Protein AF-A0A2S0N5P0-F1 (afdb_monomer)

Solvent-accessible surface area (backbone atoms only — not comparable to full-atom values): 9282 Å² total; per-residue (Å²): 130,69,51,78,48,76,34,77,43,66,70,64,45,50,53,55,43,71,72,37,87,78,32,38,62,44,82,44,91,42,100,46,93,70,38,41,26,35,40,37,31,73,47,80,75,58,71,88,83,44,53,71,66,66,72,40,43,68,58,53,49,53,51,50,56,50,49,53,51,52,50,53,50,49,54,50,51,40,45,54,52,13,38,48,54,47,28,46,52,53,25,49,77,71,68,41,54,76,69,53,22,49,37,18,23,38,21,34,65,62,53,54,62,88,78,70,41,33,68,88,72,72,36,48,68,45,20,52,47,17,44,53,53,52,71,40,90,64,41,65,54,54,25,52,52,39,23,59,53,42,56,80,76,56,44,72,69,60,54,49,49,76,74,69,60,82,130

Secondary structure (DSSP, 8-state):
--EEEEESSHHHHHHHHHT-TTEEEEEEE-SSTT-EEEEEEEPPPPGGGS-HHHHHHHHHHHHHHHHHHHHHHHHHHHHHHHHHHHHHHHHHHTT--HHHHHHHHHHHTT--HHHH-TTTTT-HHHHHHHHHHTTSTTHHHHHHHHHHHHHHHS-HHHHHHHHHS--

Organism: NCBI:txid2109915

Structure (mmCIF, N/CA/C/O backbone):
data_AF-A0A2S0N5P0-F1
#
_entry.id   AF-A0A2S0N5P0-F1
#
loop_
_atom_site.group_PDB
_atom_site.id
_atom_site.type_symbol
_atom_site.label_atom_id
_atom_site.label_alt_id
_atom_site.label_comp_id
_atom_site.label_asym_id
_atom_site.label_entity_id
_atom_site.label_seq_id
_atom_site.pdbx_PDB_ins_code
_atom_site.Cartn_x
_atom_site.Cartn_y
_atom_site.Cartn_z
_atom_site.occupancy
_atom_site.B_iso_or_equiv
_atom_site.auth_seq_id
_atom_site.auth_comp_id
_atom_site.auth_asym_id
_atom_site.auth_atom_id
_atom_site.pdbx_PDB_model_num
ATOM 1 N N . MET A 1 1 ? 19.981 11.984 -29.584 1.00 53.16 1 MET A N 1
ATOM 2 C CA . MET A 1 1 ? 18.700 12.726 -29.580 1.00 53.16 1 MET A CA 1
ATOM 3 C C . MET A 1 1 ? 17.932 12.254 -30.808 1.00 53.16 1 MET A C 1
ATOM 5 O O . MET A 1 1 ? 18.597 12.016 -31.805 1.00 53.16 1 MET A O 1
ATOM 9 N N . ARG A 1 2 ? 16.622 11.984 -30.724 1.00 70.38 2 ARG A N 1
ATOM 10 C CA . ARG A 1 2 ? 15.826 11.602 -31.906 1.00 70.38 2 ARG A CA 1
ATOM 11 C C . ARG A 1 2 ? 15.160 12.852 -32.468 1.00 70.38 2 ARG A C 1
ATOM 13 O O . ARG A 1 2 ? 14.598 13.616 -31.686 1.00 70.38 2 ARG A O 1
ATOM 20 N N . GLU A 1 3 ? 15.254 13.053 -33.772 1.00 82.00 3 GLU A N 1
ATOM 21 C CA . GLU A 1 3 ? 14.560 14.130 -34.479 1.00 82.00 3 GLU A CA 1
ATOM 22 C C . GLU A 1 3 ? 13.136 13.671 -34.794 1.00 82.00 3 GLU A C 1
ATOM 24 O O . GLU A 1 3 ? 12.913 12.497 -35.091 1.00 82.00 3 GLU A O 1
ATOM 29 N N . ILE A 1 4 ? 12.156 14.566 -34.663 1.00 85.25 4 ILE A N 1
ATOM 30 C CA . ILE A 1 4 ? 10.749 14.252 -34.929 1.00 85.25 4 ILE A CA 1
ATOM 31 C C . ILE A 1 4 ? 10.301 15.073 -36.131 1.00 85.25 4 ILE A C 1
ATOM 33 O O . ILE A 1 4 ? 10.367 16.301 -36.101 1.00 85.25 4 ILE A O 1
ATOM 37 N N . HIS A 1 5 ? 9.817 14.381 -37.157 1.00 85.88 5 HIS A N 1
ATOM 38 C CA . HIS A 1 5 ? 9.241 14.962 -38.364 1.00 85.88 5 HIS A CA 1
ATOM 39 C C . HIS A 1 5 ? 7.759 14.610 -38.442 1.00 85.88 5 HIS A C 1
ATOM 41 O O . HIS A 1 5 ? 7.356 13.524 -38.027 1.00 85.88 5 HIS A O 1
ATOM 47 N N . THR A 1 6 ? 6.946 15.522 -38.964 1.00 88.06 6 THR A N 1
ATOM 48 C CA . THR A 1 6 ? 5.502 15.320 -39.127 1.00 88.06 6 THR A CA 1
ATOM 49 C C . THR A 1 6 ? 5.109 15.463 -40.585 1.00 88.06 6 THR A C 1
ATOM 51 O O . THR A 1 6 ? 5.572 16.394 -41.240 1.00 88.06 6 THR A O 1
ATOM 54 N N . PHE A 1 7 ? 4.225 14.586 -41.050 1.00 87.75 7 PHE A N 1
ATOM 55 C CA . PHE A 1 7 ? 3.755 14.519 -42.432 1.00 87.75 7 PHE A CA 1
ATOM 56 C C . PHE A 1 7 ? 2.234 14.414 -42.459 1.00 87.75 7 PHE A C 1
ATOM 58 O O . PHE A 1 7 ? 1.638 13.791 -41.579 1.00 87.75 7 PHE A O 1
ATOM 65 N N . ASP A 1 8 ? 1.605 15.003 -43.469 1.00 86.56 8 ASP A N 1
ATOM 66 C CA . ASP A 1 8 ? 0.142 15.083 -43.558 1.00 86.56 8 ASP A CA 1
ATOM 67 C C . ASP A 1 8 ? -0.472 13.958 -44.415 1.00 86.56 8 ASP A C 1
ATOM 69 O O . ASP A 1 8 ? -1.686 13.922 -44.617 1.00 86.56 8 ASP A O 1
ATOM 73 N N . ASN A 1 9 ? 0.348 13.027 -44.916 1.00 83.94 9 ASN A N 1
ATOM 74 C CA . ASN A 1 9 ? -0.104 11.829 -45.620 1.00 83.94 9 ASN A CA 1
ATOM 75 C C . ASN A 1 9 ? 0.882 10.651 -45.469 1.00 83.94 9 ASN A C 1
ATOM 77 O O . ASN A 1 9 ? 2.041 10.828 -45.085 1.00 83.94 9 ASN A O 1
ATOM 81 N N . ALA A 1 10 ? 0.388 9.437 -45.737 1.00 82.62 10 ALA A N 1
ATOM 82 C CA . ALA A 1 10 ? 1.151 8.198 -45.590 1.00 82.62 10 ALA A CA 1
ATOM 83 C C . ALA A 1 10 ? 2.274 8.075 -46.631 1.00 82.62 10 ALA A C 1
ATOM 85 O O . ALA A 1 10 ? 3.384 7.711 -46.268 1.00 82.62 10 ALA A O 1
ATOM 86 N N . ASP A 1 11 ? 2.023 8.461 -47.884 1.00 85.75 11 ASP A N 1
ATOM 87 C CA . ASP A 1 11 ? 2.988 8.299 -48.980 1.00 85.75 11 ASP A CA 1
ATOM 88 C C . ASP A 1 11 ? 4.270 9.123 -48.750 1.00 85.75 11 ASP A C 1
ATOM 90 O O . ASP A 1 11 ? 5.379 8.626 -48.940 1.00 85.75 11 ASP A O 1
ATOM 94 N N . GLU A 1 12 ? 4.145 10.368 -48.276 1.00 86.25 12 GLU A N 1
ATOM 95 C CA . GLU A 1 12 ? 5.287 11.207 -47.883 1.00 86.25 12 GLU A CA 1
ATOM 96 C C . GLU A 1 12 ? 6.014 10.652 -46.657 1.00 86.25 12 GLU A C 1
ATOM 98 O O . GLU A 1 12 ? 7.238 10.751 -46.563 1.00 86.25 12 GLU A O 1
ATOM 103 N N . THR A 1 13 ? 5.268 10.059 -45.723 1.00 85.62 13 THR A N 1
ATOM 104 C CA . THR A 1 13 ? 5.828 9.426 -44.524 1.00 85.62 13 THR A CA 1
ATOM 105 C C . THR A 1 13 ? 6.678 8.218 -44.900 1.00 85.62 13 THR A C 1
ATOM 107 O O . THR A 1 13 ? 7.804 8.088 -44.415 1.00 85.62 13 THR A O 1
ATOM 110 N N . ASP A 1 14 ? 6.156 7.359 -45.772 1.00 85.38 14 ASP A N 1
ATOM 111 C CA . ASP A 1 14 ? 6.813 6.135 -46.219 1.00 85.38 14 ASP A CA 1
ATOM 112 C C . ASP A 1 14 ? 8.041 6.471 -47.070 1.00 85.38 14 ASP A C 1
ATOM 114 O O . ASP A 1 14 ? 9.137 6.011 -46.753 1.00 85.38 14 ASP A O 1
ATOM 118 N N . ALA A 1 15 ? 7.917 7.387 -48.038 1.00 87.06 15 ALA A N 1
ATOM 119 C CA . ALA A 1 15 ? 9.049 7.856 -48.840 1.00 87.06 15 ALA A CA 1
ATOM 120 C C . ALA A 1 15 ? 10.152 8.496 -47.978 1.00 87.06 15 ALA A C 1
ATOM 122 O O . ALA A 1 15 ? 11.345 8.288 -48.215 1.00 87.06 15 ALA A O 1
ATOM 123 N N . PHE A 1 16 ? 9.776 9.255 -46.943 1.00 86.62 16 PHE A N 1
ATOM 124 C CA . PHE A 1 16 ? 10.740 9.812 -45.999 1.00 86.62 16 PHE A CA 1
ATOM 125 C C . PHE A 1 16 ? 11.448 8.718 -45.194 1.00 86.62 16 PHE A C 1
ATOM 127 O O . PHE A 1 16 ? 12.663 8.801 -45.017 1.00 86.62 16 PHE A O 1
ATOM 134 N N . CYS A 1 17 ? 10.732 7.690 -44.732 1.00 83.50 17 CYS A N 1
ATOM 135 C CA . CYS A 1 17 ? 11.335 6.567 -44.014 1.00 83.50 17 CYS A CA 1
ATOM 136 C C . CYS A 1 17 ? 12.266 5.740 -44.914 1.00 83.50 17 CYS A C 1
ATOM 138 O O . CYS A 1 17 ? 13.370 5.408 -44.490 1.00 83.50 17 CYS A O 1
ATOM 140 N N . GLU A 1 18 ? 11.856 5.457 -46.151 1.00 84.19 18 GLU A N 1
ATOM 141 C CA . GLU A 1 18 ? 12.646 4.718 -47.145 1.00 84.19 18 GLU A CA 1
ATOM 142 C C . GLU A 1 18 ? 13.912 5.475 -47.569 1.00 84.19 18 GLU A C 1
ATOM 144 O O . GLU A 1 18 ? 14.924 4.860 -47.878 1.00 84.19 18 GLU A O 1
ATOM 149 N N . SER A 1 19 ? 13.896 6.813 -47.536 1.00 82.88 19 SER A N 1
ATOM 150 C CA . SER A 1 19 ? 15.068 7.640 -47.864 1.00 82.88 19 SER A CA 1
ATOM 151 C C . SER A 1 19 ? 16.176 7.642 -46.796 1.00 82.88 19 SER A C 1
ATOM 153 O O . SER A 1 19 ? 17.223 8.260 -46.997 1.00 82.88 19 SER A O 1
ATOM 155 N N . ARG A 1 20 ? 15.950 7.001 -45.641 1.00 76.62 20 ARG A N 1
ATOM 156 C CA . ARG A 1 20 ? 16.811 7.074 -44.450 1.00 76.62 20 ARG A CA 1
ATOM 157 C C . ARG A 1 20 ? 17.538 5.759 -44.185 1.00 76.62 20 ARG A C 1
ATOM 159 O O . ARG A 1 20 ? 17.348 5.132 -43.148 1.00 76.62 20 ARG A O 1
ATOM 166 N N . ASP A 1 21 ? 18.436 5.391 -45.093 1.00 68.44 21 ASP A N 1
ATOM 167 C CA . ASP A 1 21 ? 19.324 4.226 -44.936 1.00 68.44 21 ASP A CA 1
ATOM 168 C C . ASP A 1 21 ? 20.367 4.400 -43.811 1.00 68.44 21 ASP A 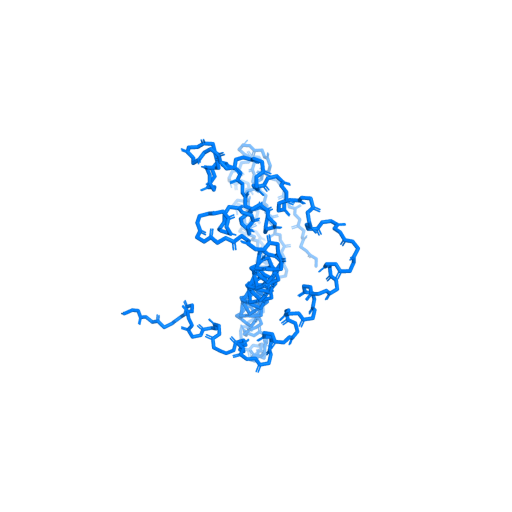C 1
ATOM 170 O O . ASP A 1 21 ? 20.958 3.434 -43.325 1.00 68.44 21 ASP A O 1
ATOM 174 N N . ASP A 1 22 ? 20.613 5.640 -43.385 1.00 70.88 22 ASP A N 1
ATOM 175 C CA . ASP A 1 22 ? 21.606 6.026 -42.379 1.00 70.88 22 ASP A CA 1
ATOM 176 C C . ASP A 1 22 ? 21.052 6.060 -40.942 1.00 70.88 22 ASP A C 1
ATOM 178 O O . ASP A 1 22 ? 21.789 6.316 -39.980 1.00 70.88 22 ASP A O 1
ATOM 182 N N . ALA A 1 23 ? 19.753 5.811 -40.773 1.00 75.12 23 ALA A N 1
ATOM 183 C CA . ALA A 1 23 ? 19.036 6.075 -39.537 1.00 75.12 23 ALA A CA 1
ATOM 184 C C . ALA A 1 23 ? 17.881 5.091 -39.304 1.00 75.12 23 ALA A C 1
ATOM 186 O O . ALA A 1 23 ? 17.339 4.482 -40.215 1.00 75.12 23 ALA A O 1
ATOM 187 N N . THR A 1 24 ? 17.453 4.952 -38.048 1.00 78.94 24 THR A N 1
ATOM 188 C CA . THR A 1 24 ? 16.192 4.262 -37.750 1.00 78.94 24 THR A CA 1
ATOM 189 C C . THR A 1 24 ? 15.054 5.272 -37.817 1.00 78.94 24 THR A C 1
ATOM 191 O O . THR A 1 24 ? 14.983 6.154 -36.956 1.00 78.94 24 THR A O 1
ATOM 194 N N . ALA A 1 25 ? 14.141 5.120 -38.773 1.00 80.19 25 ALA A N 1
ATOM 195 C CA . ALA A 1 25 ? 12.885 5.861 -38.825 1.00 80.19 25 ALA A CA 1
ATOM 196 C C . ALA A 1 25 ? 11.747 5.013 -38.230 1.00 80.19 25 ALA A C 1
ATOM 198 O O . ALA A 1 25 ? 11.523 3.878 -38.640 1.00 80.19 25 ALA A O 1
ATOM 199 N N . VAL A 1 26 ? 11.039 5.540 -37.226 1.00 80.31 26 VAL A N 1
ATOM 200 C CA . VAL A 1 26 ? 9.885 4.864 -36.608 1.00 80.31 26 VAL A CA 1
ATOM 201 C C . VAL A 1 26 ? 8.655 5.752 -36.722 1.00 80.31 26 VAL A C 1
ATOM 203 O O . VAL A 1 26 ? 8.635 6.851 -36.163 1.00 80.31 26 VAL A O 1
ATOM 206 N N . ILE A 1 27 ? 7.623 5.253 -37.402 1.00 81.31 27 ILE A N 1
ATOM 207 C CA . ILE A 1 27 ? 6.314 5.904 -37.497 1.00 81.31 27 ILE A CA 1
ATOM 208 C C . ILE A 1 27 ? 5.576 5.730 -36.165 1.00 81.31 27 ILE A C 1
ATOM 210 O O . ILE A 1 27 ? 5.532 4.647 -35.580 1.00 81.31 27 ILE A O 1
ATOM 214 N N . SER A 1 28 ? 5.002 6.815 -35.665 1.00 77.06 28 SER A N 1
ATOM 215 C CA . SER A 1 28 ? 4.275 6.881 -34.403 1.00 77.06 28 SER A CA 1
ATOM 216 C C . SER A 1 28 ? 2.988 7.684 -34.564 1.00 77.06 28 SER A C 1
ATOM 218 O O . SER A 1 28 ? 2.855 8.499 -35.481 1.00 77.06 28 SER A O 1
ATOM 220 N N . ASN A 1 29 ? 2.035 7.455 -33.658 1.00 69.62 29 ASN A N 1
ATOM 221 C CA . ASN A 1 29 ? 0.776 8.191 -33.652 1.00 69.62 29 ASN A CA 1
ATOM 222 C C . ASN A 1 29 ? 1.035 9.686 -33.443 1.00 69.62 29 ASN A C 1
ATOM 224 O O . ASN A 1 29 ? 1.725 10.084 -32.501 1.00 69.62 29 ASN A O 1
ATOM 228 N N . SER A 1 30 ? 0.448 10.504 -34.308 1.00 70.38 30 SER A N 1
ATOM 229 C CA . SER A 1 30 ? 0.505 11.956 -34.202 1.00 70.38 30 SER A CA 1
ATOM 230 C C . SER A 1 30 ? -0.672 12.492 -33.361 1.00 70.38 30 SER A C 1
ATOM 232 O O . SER A 1 30 ? -1.671 11.795 -33.155 1.00 70.38 30 SER A O 1
ATOM 234 N N . PRO A 1 31 ? -0.590 13.738 -32.858 1.00 67.62 31 PRO A N 1
ATOM 235 C CA . PRO A 1 31 ? -1.666 14.349 -32.078 1.00 67.62 31 PRO A CA 1
ATOM 236 C C . PRO A 1 31 ? -2.909 14.732 -32.904 1.00 67.62 31 PRO A C 1
ATOM 238 O O . PRO A 1 31 ? -3.888 15.195 -32.316 1.00 67.62 31 PRO A O 1
ATOM 241 N N . ARG A 1 32 ? -2.903 14.577 -34.238 1.00 76.62 32 ARG A N 1
ATOM 242 C CA . ARG A 1 32 ? -4.024 14.953 -35.117 1.00 76.62 32 ARG A CA 1
ATOM 243 C C . ARG A 1 32 ? -4.415 13.805 -36.059 1.00 76.62 32 ARG A C 1
ATOM 245 O O . ARG A 1 32 ? -3.538 13.204 -36.671 1.00 76.62 32 ARG A O 1
ATOM 252 N N . PRO A 1 33 ? -5.718 13.512 -36.236 1.00 75.12 33 PRO A N 1
ATOM 253 C CA . PRO A 1 33 ? -6.161 12.522 -37.217 1.00 75.12 33 PRO A CA 1
ATOM 254 C C . PRO A 1 33 ? -5.656 12.854 -38.629 1.00 75.12 33 PRO A C 1
ATOM 256 O O . PRO A 1 33 ? -5.795 13.992 -39.071 1.00 75.12 33 PRO A O 1
ATOM 259 N N . GLY A 1 34 ? -5.087 11.865 -39.324 1.00 73.81 34 GLY A N 1
ATOM 260 C CA . GLY A 1 34 ? -4.553 12.010 -40.687 1.00 73.81 34 GLY A CA 1
ATOM 261 C C . GLY A 1 34 ? -3.097 12.479 -40.776 1.00 73.81 34 GLY A C 1
ATOM 262 O O . GLY A 1 34 ? -2.527 12.436 -41.857 1.00 73.81 34 GLY A O 1
ATOM 263 N N . GLN A 1 35 ? -2.481 12.872 -39.659 1.00 84.00 35 GLN A N 1
ATOM 264 C CA . GLN A 1 35 ? -1.068 13.240 -39.604 1.00 84.00 35 GLN A CA 1
ATOM 265 C C . GLN A 1 35 ? -0.228 12.065 -39.083 1.00 84.00 35 GLN A C 1
ATOM 267 O O . GLN A 1 35 ? -0.682 11.278 -38.244 1.00 84.00 35 GLN A O 1
ATOM 272 N N . TYR A 1 36 ? 1.016 11.971 -39.530 1.00 83.06 36 TYR A N 1
ATOM 273 C CA . TYR A 1 36 ? 1.977 10.939 -39.157 1.00 83.06 36 TYR A CA 1
ATOM 274 C C . TYR A 1 36 ? 3.204 11.591 -38.527 1.00 83.06 36 TYR A C 1
ATOM 276 O O . TYR A 1 36 ? 3.685 12.610 -39.017 1.00 83.06 36 TYR A O 1
ATOM 284 N N . SER A 1 37 ? 3.715 11.014 -37.437 1.00 86.25 37 SER A N 1
ATOM 285 C CA . SER A 1 37 ? 4.946 11.478 -36.787 1.00 86.25 37 SER A CA 1
ATOM 286 C C . SER A 1 37 ? 6.041 10.432 -36.947 1.00 86.25 37 SER A C 1
ATOM 288 O O . SER A 1 37 ? 5.909 9.321 -36.434 1.00 86.25 37 SER A O 1
ATOM 290 N N . VAL A 1 38 ? 7.148 10.787 -37.590 1.00 84.94 38 VAL A N 1
ATOM 291 C CA . VAL A 1 38 ? 8.326 9.927 -37.744 1.00 84.94 38 VAL A CA 1
ATOM 292 C C . VAL A 1 38 ? 9.405 10.371 -36.771 1.00 84.94 38 VAL A C 1
ATOM 294 O O . VAL A 1 38 ? 9.860 11.512 -36.805 1.00 84.94 38 VAL A O 1
ATOM 297 N N . SER A 1 39 ? 9.831 9.460 -35.900 1.00 83.19 39 SER A N 1
ATOM 298 C CA . SER A 1 39 ? 11.008 9.654 -35.053 1.00 83.19 39 SER A CA 1
ATOM 299 C C . SER A 1 39 ? 12.235 9.062 -35.736 1.00 83.19 39 SER A C 1
ATOM 301 O O . SER A 1 39 ? 12.309 7.844 -35.894 1.00 83.19 39 SER A O 1
ATOM 303 N N . VAL A 1 40 ? 13.204 9.905 -36.085 1.00 84.12 40 VAL A N 1
ATOM 304 C CA . VAL A 1 40 ? 14.480 9.507 -36.688 1.00 84.12 40 VAL A CA 1
ATOM 305 C C . VAL A 1 40 ? 15.550 9.453 -35.604 1.00 84.12 40 VAL A C 1
ATOM 307 O O . VAL A 1 40 ? 15.770 10.408 -34.857 1.00 84.12 40 VAL A O 1
ATOM 310 N N . GLY A 1 41 ? 16.197 8.304 -35.465 1.00 80.31 41 GLY A N 1
ATOM 311 C CA . GLY A 1 41 ? 17.310 8.090 -34.547 1.00 80.31 41 GLY A CA 1
ATOM 312 C C . GLY A 1 41 ? 18.508 7.464 -35.249 1.00 80.31 41 GLY A C 1
ATOM 313 O O . GLY A 1 41 ? 18.394 7.082 -36.408 1.00 80.31 41 GLY A O 1
ATOM 314 N N . PRO A 1 42 ? 19.646 7.308 -34.554 1.00 74.50 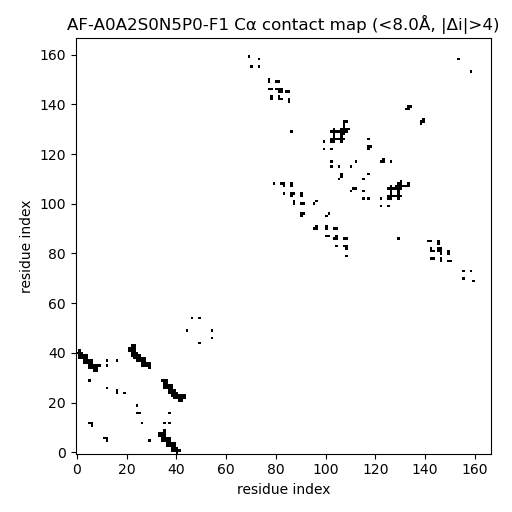42 PRO A N 1
ATOM 315 C CA . PRO A 1 42 ? 20.796 6.607 -35.120 1.00 74.50 42 PRO A CA 1
ATOM 316 C C . PRO A 1 42 ? 20.393 5.214 -35.620 1.00 74.50 42 PRO A C 1
ATOM 318 O O . PRO A 1 42 ? 19.470 4.598 -35.068 1.00 74.50 42 PRO A O 1
ATOM 321 N N . ALA A 1 43 ? 21.076 4.729 -36.658 1.00 68.31 43 ALA A N 1
ATOM 322 C CA . ALA A 1 43 ? 20.915 3.361 -37.132 1.00 68.31 43 ALA A CA 1
ATOM 323 C C . ALA A 1 43 ? 21.062 2.367 -35.960 1.00 68.31 43 ALA A C 1
ATOM 325 O O . ALA A 1 43 ? 21.839 2.626 -35.025 1.00 68.31 43 ALA A O 1
ATOM 326 N N . PRO A 1 44 ? 20.318 1.245 -35.957 1.00 66.00 44 PRO A N 1
ATOM 327 C CA . PRO A 1 44 ? 20.511 0.220 -34.946 1.00 66.00 44 PRO A CA 1
ATOM 328 C C . PRO A 1 44 ? 21.956 -0.273 -35.060 1.00 66.00 44 PRO A C 1
ATOM 330 O O . PRO A 1 44 ? 22.403 -0.618 -36.152 1.00 66.00 44 PRO A O 1
ATOM 333 N N . ARG A 1 45 ? 22.706 -0.285 -33.952 1.00 69.69 45 ARG A N 1
ATOM 334 C CA . ARG A 1 45 ? 24.033 -0.918 -33.949 1.00 69.69 45 ARG A CA 1
ATOM 335 C C . ARG A 1 45 ? 23.861 -2.398 -34.283 1.00 69.69 45 ARG A C 1
ATOM 337 O O . ARG A 1 45 ? 22.908 -3.014 -33.803 1.00 69.69 45 ARG A O 1
ATOM 344 N N . ASP A 1 46 ? 24.774 -2.952 -35.081 1.00 77.50 46 ASP A N 1
ATOM 345 C CA . ASP A 1 46 ? 24.798 -4.392 -35.333 1.00 77.50 46 ASP A CA 1
ATOM 346 C C . ASP A 1 46 ? 24.893 -5.109 -33.972 1.00 77.50 46 ASP A C 1
ATOM 348 O O . ASP A 1 46 ? 25.801 -4.807 -33.190 1.00 77.50 46 ASP A O 1
ATOM 352 N N . PRO A 1 47 ? 23.974 -6.039 -33.651 1.00 76.31 47 PRO A N 1
ATOM 353 C CA . PRO A 1 47 ? 24.035 -6.826 -32.424 1.00 76.31 47 PRO A CA 1
ATOM 354 C C . PRO A 1 47 ? 25.385 -7.520 -32.188 1.00 76.31 47 PRO A C 1
ATOM 356 O O . PRO A 1 47 ? 25.732 -7.792 -31.041 1.00 76.31 47 PRO A O 1
ATOM 359 N N . ARG A 1 48 ? 26.151 -7.803 -33.250 1.00 81.31 48 ARG A N 1
ATOM 360 C CA . ARG A 1 48 ? 27.503 -8.387 -33.184 1.00 81.31 48 ARG A CA 1
ATOM 361 C C . ARG A 1 48 ? 28.546 -7.427 -32.610 1.00 81.31 48 ARG A C 1
ATOM 363 O O . ARG A 1 48 ? 29.519 -7.887 -32.020 1.00 81.31 48 ARG A O 1
ATOM 370 N N . ASP A 1 49 ? 28.310 -6.124 -32.736 1.00 85.62 49 ASP A N 1
ATOM 371 C CA . ASP A 1 49 ? 29.168 -5.050 -32.224 1.00 85.62 49 ASP A CA 1
ATOM 372 C C . ASP A 1 49 ? 28.704 -4.541 -30.848 1.00 85.62 49 ASP A C 1
ATOM 374 O O . ASP A 1 49 ? 29.206 -3.530 -30.340 1.00 85.62 49 ASP A O 1
ATOM 378 N N . MET A 1 50 ? 27.708 -5.202 -30.253 1.00 83.44 50 MET A N 1
ATOM 379 C CA . MET A 1 50 ? 27.155 -4.884 -28.942 1.00 83.44 50 MET A CA 1
ATOM 380 C C . MET A 1 50 ? 27.648 -5.881 -27.895 1.00 83.44 50 MET A C 1
ATOM 382 O O . MET A 1 50 ? 27.755 -7.085 -28.118 1.00 83.44 50 MET A O 1
ATOM 386 N N . THR A 1 51 ? 27.905 -5.378 -26.697 1.00 86.62 51 THR A N 1
ATOM 387 C CA . THR A 1 51 ? 28.145 -6.217 -25.525 1.00 86.62 51 THR A CA 1
ATOM 388 C C . THR A 1 51 ? 26.858 -6.931 -25.103 1.00 86.62 51 THR A C 1
ATOM 390 O O . THR A 1 51 ? 25.748 -6.445 -25.329 1.00 86.62 51 THR A O 1
ATOM 393 N N . LEU A 1 52 ? 26.989 -8.061 -24.398 1.00 84.69 52 LEU A N 1
ATOM 394 C CA . LEU A 1 52 ? 25.836 -8.748 -23.797 1.00 84.69 52 LEU A CA 1
ATOM 395 C C . LEU A 1 52 ? 25.000 -7.799 -22.920 1.00 84.69 52 LEU A C 1
ATOM 397 O O . LEU A 1 52 ? 23.775 -7.849 -22.955 1.00 84.69 52 LEU A O 1
ATOM 401 N N . ALA A 1 53 ? 25.641 -6.894 -22.175 1.00 82.69 53 ALA A N 1
ATOM 402 C CA . ALA A 1 53 ? 24.940 -5.908 -21.357 1.00 82.69 53 ALA A CA 1
ATOM 403 C C . ALA A 1 53 ? 24.048 -4.977 -22.200 1.00 82.69 53 ALA A C 1
ATOM 405 O O . ALA A 1 53 ? 22.896 -4.755 -21.839 1.00 82.69 53 ALA A O 1
ATOM 406 N N . GLU A 1 54 ? 24.545 -4.484 -23.338 1.00 80.94 54 GLU A N 1
ATOM 407 C CA . GLU A 1 54 ? 23.783 -3.617 -24.246 1.00 80.94 54 GLU A CA 1
ATOM 408 C C . GLU A 1 54 ? 22.614 -4.360 -24.910 1.00 80.94 54 GLU A C 1
ATOM 410 O O . GLU A 1 54 ? 21.524 -3.799 -25.029 1.00 80.94 54 GLU A O 1
ATOM 415 N N . LEU A 1 55 ? 22.806 -5.629 -25.289 1.00 83.06 55 LEU A N 1
ATOM 416 C CA . LEU A 1 55 ? 21.746 -6.464 -25.869 1.00 83.06 55 LEU A CA 1
ATOM 417 C C . LEU A 1 55 ? 20.610 -6.727 -24.872 1.00 83.06 55 LEU A C 1
ATOM 419 O O . LEU A 1 55 ? 19.433 -6.689 -25.234 1.00 83.06 55 LEU A O 1
ATOM 423 N N . PHE A 1 56 ? 20.952 -6.964 -23.603 1.00 84.81 56 PHE A N 1
ATOM 424 C CA . PHE A 1 56 ? 19.978 -7.261 -22.553 1.00 84.81 56 PHE A CA 1
ATOM 425 C C . PHE A 1 56 ? 19.474 -6.025 -21.798 1.00 84.81 56 PHE A C 1
ATOM 427 O O . PHE A 1 56 ? 18.588 -6.165 -20.958 1.00 84.81 56 PHE A O 1
ATOM 434 N N . GLU A 1 57 ? 19.954 -4.813 -22.089 1.00 83.62 57 GLU A N 1
ATOM 435 C CA . GLU A 1 57 ? 19.575 -3.593 -21.355 1.00 83.62 57 GLU A CA 1
ATOM 436 C C . GLU A 1 57 ? 18.055 -3.364 -21.349 1.00 83.62 57 GLU A C 1
ATOM 438 O O . GLU A 1 57 ? 17.477 -3.032 -20.311 1.00 83.62 57 GLU A O 1
ATOM 443 N N . GLY A 1 58 ? 17.383 -3.592 -22.484 1.00 77.75 58 GLY A N 1
ATOM 444 C CA . GLY A 1 58 ? 15.924 -3.479 -22.587 1.00 77.75 58 GLY A CA 1
ATOM 445 C C . GLY A 1 58 ? 15.193 -4.486 -21.695 1.00 77.75 58 GLY A C 1
ATOM 446 O O . GLY A 1 58 ? 14.281 -4.122 -20.954 1.00 77.75 58 GLY A O 1
ATOM 447 N N . VAL A 1 59 ? 15.656 -5.736 -21.698 1.00 82.75 59 VAL A N 1
ATOM 448 C CA . VAL A 1 59 ? 15.116 -6.818 -20.866 1.00 82.75 59 VAL A CA 1
ATOM 449 C C . VAL A 1 59 ? 15.355 -6.523 -19.380 1.00 82.75 59 VAL A C 1
ATOM 451 O O . VAL A 1 59 ? 14.419 -6.542 -18.581 1.00 82.75 59 VAL A O 1
ATOM 454 N N . ASN A 1 60 ? 16.580 -6.148 -19.009 1.00 83.56 60 ASN A N 1
ATOM 455 C CA . ASN A 1 60 ? 16.965 -5.781 -17.645 1.00 83.56 60 ASN A CA 1
ATOM 456 C C . ASN A 1 60 ? 16.190 -4.564 -17.130 1.00 83.56 60 ASN A C 1
ATOM 458 O O . ASN A 1 60 ? 15.858 -4.483 -15.947 1.00 83.56 60 ASN A O 1
ATOM 462 N N . ARG A 1 61 ? 15.892 -3.591 -17.997 1.00 85.62 61 ARG A N 1
ATOM 463 C CA . ARG A 1 61 ? 15.053 -2.438 -17.655 1.00 85.62 61 ARG A CA 1
ATOM 464 C C . ARG A 1 61 ? 13.628 -2.865 -17.318 1.00 85.62 61 ARG A C 1
ATOM 466 O O . ARG A 1 61 ? 13.085 -2.395 -16.322 1.00 85.62 61 ARG A O 1
ATOM 473 N N . GLU A 1 62 ? 13.028 -3.748 -18.109 1.00 85.06 62 GLU A N 1
ATOM 474 C CA . GLU A 1 62 ? 11.675 -4.237 -17.830 1.00 85.06 62 GLU A CA 1
ATOM 475 C C . GLU A 1 62 ? 11.616 -5.109 -16.569 1.00 85.06 62 GLU A C 1
ATOM 477 O O . GLU A 1 62 ? 10.682 -4.960 -15.774 1.00 85.06 62 GLU A O 1
ATOM 482 N N . TYR A 1 63 ? 12.639 -5.932 -16.310 1.00 85.88 63 TYR A N 1
ATOM 483 C CA . TYR A 1 63 ? 12.762 -6.651 -15.038 1.00 85.88 63 TYR A CA 1
ATOM 484 C C . TYR A 1 63 ? 12.849 -5.695 -13.845 1.00 85.88 63 TYR A C 1
ATOM 486 O O . TYR A 1 63 ? 12.057 -5.839 -12.915 1.00 85.88 63 TYR A O 1
ATOM 494 N N . ARG A 1 64 ? 13.713 -4.669 -13.900 1.00 89.12 64 ARG A N 1
ATOM 495 C CA . ARG A 1 64 ? 13.820 -3.640 -12.847 1.00 89.12 64 ARG A CA 1
ATOM 496 C C . ARG A 1 64 ? 12.488 -2.933 -12.596 1.00 89.12 64 ARG A C 1
ATOM 498 O O . ARG A 1 64 ? 12.020 -2.899 -11.463 1.00 89.12 64 ARG A O 1
ATOM 505 N N . LYS A 1 65 ? 11.802 -2.471 -13.649 1.00 90.25 65 LYS A N 1
ATOM 506 C CA . LYS A 1 65 ? 10.467 -1.849 -13.525 1.00 90.25 65 LYS A CA 1
ATOM 507 C C . LYS A 1 65 ? 9.432 -2.786 -12.905 1.00 90.25 65 LYS A C 1
ATOM 509 O O . LYS A 1 65 ? 8.494 -2.345 -12.238 1.00 90.25 65 LYS A O 1
ATOM 514 N N . ARG A 1 66 ? 9.498 -4.084 -13.207 1.00 88.38 66 ARG A N 1
ATOM 515 C CA . ARG A 1 66 ? 8.584 -5.072 -12.625 1.00 88.38 66 ARG A CA 1
ATOM 516 C C . ARG A 1 66 ? 8.910 -5.312 -11.155 1.00 88.38 66 ARG A C 1
ATOM 518 O O . ARG A 1 66 ? 7.985 -5.338 -10.349 1.00 88.38 66 ARG A O 1
ATOM 525 N N . GLU A 1 67 ? 10.186 -5.424 -10.809 1.00 89.31 67 GLU A N 1
ATOM 526 C CA . GLU A 1 67 ? 10.645 -5.559 -9.428 1.00 89.31 67 GLU A CA 1
ATOM 527 C C . GLU A 1 67 ? 10.256 -4.343 -8.578 1.00 89.31 67 GLU A C 1
ATOM 529 O O . GLU A 1 67 ? 9.670 -4.514 -7.512 1.00 89.31 67 GLU A O 1
ATOM 534 N N . GLU A 1 68 ? 10.475 -3.123 -9.073 1.00 91.88 68 GLU A N 1
ATOM 535 C CA . GLU A 1 68 ? 10.056 -1.880 -8.413 1.00 91.88 68 GLU A CA 1
ATOM 536 C C . GLU A 1 68 ? 8.547 -1.864 -8.140 1.00 91.88 68 GLU A C 1
ATOM 538 O O . GLU A 1 68 ? 8.113 -1.550 -7.031 1.00 91.88 68 GLU A O 1
ATOM 543 N N . ARG A 1 69 ? 7.732 -2.274 -9.122 1.00 91.50 69 ARG A N 1
ATOM 544 C CA . ARG A 1 69 ? 6.275 -2.395 -8.950 1.00 91.50 69 ARG A CA 1
ATOM 545 C C . ARG A 1 69 ? 5.900 -3.440 -7.903 1.00 91.50 69 ARG A C 1
ATOM 547 O O . ARG A 1 69 ? 5.010 -3.185 -7.094 1.00 91.50 69 ARG A O 1
ATOM 554 N N . CYS A 1 70 ? 6.544 -4.606 -7.907 1.00 91.12 70 CYS A N 1
ATOM 555 C CA . CYS A 1 70 ? 6.301 -5.642 -6.902 1.00 91.12 70 CYS A CA 1
ATOM 556 C C . CYS A 1 70 ? 6.681 -5.160 -5.501 1.00 91.12 70 CYS A C 1
ATOM 558 O O . CYS A 1 70 ? 5.914 -5.353 -4.560 1.00 91.12 70 CYS A O 1
ATOM 560 N N . ARG A 1 71 ? 7.817 -4.474 -5.368 1.00 92.31 71 ARG A N 1
ATOM 561 C CA . ARG A 1 71 ? 8.266 -3.898 -4.102 1.00 92.31 71 ARG A CA 1
ATOM 562 C C . ARG A 1 71 ? 7.308 -2.815 -3.606 1.00 92.31 71 ARG A C 1
ATOM 564 O O . ARG A 1 71 ? 6.929 -2.841 -2.444 1.00 92.31 71 ARG A O 1
ATOM 571 N N . ALA A 1 72 ? 6.823 -1.934 -4.480 1.00 92.56 72 ALA A N 1
ATOM 572 C CA . ALA A 1 72 ? 5.817 -0.934 -4.115 1.00 92.56 72 ALA A CA 1
ATOM 573 C C . ALA A 1 72 ? 4.507 -1.568 -3.604 1.00 92.56 72 ALA A C 1
ATOM 575 O O . ALA A 1 72 ? 3.933 -1.107 -2.616 1.00 92.56 72 ALA A O 1
ATOM 576 N N . ARG A 1 73 ? 4.049 -2.653 -4.246 1.00 93.31 73 ARG A N 1
ATOM 577 C CA . ARG A 1 73 ? 2.875 -3.419 -3.789 1.00 93.31 73 ARG A CA 1
ATOM 578 C C . ARG A 1 73 ? 3.106 -4.066 -2.428 1.00 93.31 73 ARG A C 1
ATOM 580 O O . ARG A 1 73 ? 2.214 -4.016 -1.592 1.00 93.31 73 ARG A O 1
ATOM 587 N N . TYR A 1 74 ? 4.287 -4.634 -2.207 1.00 93.12 74 TYR A N 1
ATOM 588 C CA . TYR A 1 74 ? 4.666 -5.206 -0.917 1.00 93.12 74 TYR A CA 1
ATOM 589 C C . TYR A 1 74 ? 4.637 -4.161 0.203 1.00 93.12 74 TYR A C 1
ATOM 591 O O . TYR A 1 74 ? 4.005 -4.391 1.229 1.00 93.12 74 TYR A O 1
ATOM 599 N N . GLU A 1 75 ? 5.242 -2.990 -0.011 1.00 92.75 75 GLU A N 1
ATOM 600 C CA . GLU A 1 75 ? 5.226 -1.907 0.982 1.00 92.75 75 GLU A CA 1
ATOM 601 C C . GLU A 1 75 ? 3.799 -1.415 1.267 1.00 92.75 75 GLU A C 1
ATOM 603 O O . GLU A 1 75 ? 3.435 -1.175 2.416 1.00 92.75 75 GLU A O 1
ATOM 608 N N . THR A 1 76 ? 2.951 -1.340 0.236 1.00 92.69 76 THR A N 1
ATOM 609 C CA . THR A 1 76 ? 1.530 -0.996 0.406 1.00 92.69 76 THR A CA 1
ATOM 610 C C . THR A 1 76 ? 0.795 -2.060 1.226 1.00 92.69 76 THR A C 1
ATOM 612 O O . THR A 1 76 ? 0.076 -1.716 2.161 1.00 92.69 76 THR A O 1
ATOM 615 N N . ALA A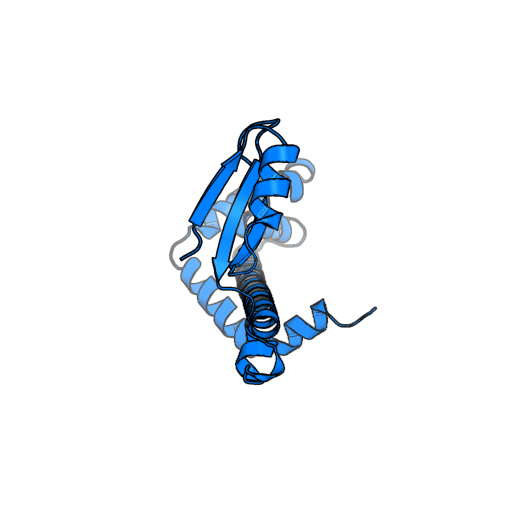 1 77 ? 1.013 -3.346 0.939 1.00 91.12 77 ALA A N 1
ATOM 616 C CA . ALA A 1 77 ? 0.394 -4.449 1.672 1.00 91.12 77 ALA A CA 1
ATOM 617 C C . ALA A 1 77 ? 0.824 -4.474 3.150 1.00 91.12 77 ALA A C 1
ATOM 619 O O . ALA A 1 77 ? -0.014 -4.660 4.033 1.00 91.12 77 ALA A O 1
ATOM 620 N N . LEU A 1 78 ? 2.111 -4.238 3.433 1.00 92.38 78 LEU A N 1
ATOM 621 C CA . LEU A 1 78 ? 2.614 -4.106 4.803 1.00 92.38 78 LEU A CA 1
ATOM 622 C C . LEU A 1 78 ? 1.962 -2.936 5.534 1.00 92.38 78 LEU A C 1
ATOM 624 O O . LEU A 1 78 ? 1.534 -3.088 6.681 1.00 92.38 78 LEU A O 1
ATOM 628 N N . HIS A 1 79 ? 1.873 -1.783 4.871 1.00 92.69 79 HIS A N 1
ATOM 629 C CA . HIS A 1 79 ? 1.241 -0.606 5.441 1.00 92.69 79 HIS A CA 1
ATOM 630 C C . HIS A 1 79 ? -0.226 -0.881 5.786 1.00 92.69 79 HIS A C 1
ATOM 632 O O . HIS A 1 79 ? -0.646 -0.667 6.923 1.00 92.69 79 HIS A O 1
ATOM 638 N N . GLU A 1 80 ? -1.000 -1.408 4.837 1.00 93.12 80 GLU A N 1
ATOM 639 C CA . GLU A 1 80 ? -2.413 -1.737 5.032 1.00 93.12 80 GLU A CA 1
ATOM 640 C C . GLU A 1 80 ? -2.608 -2.738 6.177 1.00 93.12 80 GLU A C 1
ATOM 642 O O . GLU A 1 80 ? -3.415 -2.492 7.076 1.00 93.12 80 GLU A O 1
ATOM 647 N N . ALA A 1 81 ? -1.829 -3.822 6.206 1.00 92.50 81 ALA A N 1
ATOM 648 C CA . ALA A 1 81 ? -1.880 -4.812 7.278 1.00 92.50 81 ALA A CA 1
ATOM 649 C C . ALA A 1 81 ? -1.514 -4.208 8.647 1.00 92.50 81 ALA A C 1
ATOM 651 O O . ALA A 1 81 ? -2.173 -4.490 9.653 1.00 92.50 81 ALA A O 1
ATOM 652 N N . GLY A 1 82 ? -0.504 -3.334 8.696 1.00 94.38 82 GLY A N 1
ATOM 653 C CA . GLY A 1 82 ? -0.099 -2.628 9.912 1.00 94.38 82 GLY A CA 1
ATOM 654 C C . GLY A 1 82 ? -1.199 -1.708 10.435 1.00 94.38 82 GLY A C 1
ATOM 655 O O . GLY A 1 82 ? -1.504 -1.713 11.630 1.00 94.38 82 GLY A O 1
ATOM 656 N N . VAL A 1 83 ? -1.849 -0.965 9.538 1.00 96.00 83 VAL A N 1
ATOM 657 C CA . VAL A 1 83 ? -2.984 -0.095 9.868 1.00 96.00 83 VAL A CA 1
ATOM 658 C C . VAL A 1 83 ? -4.166 -0.906 10.393 1.00 96.00 83 VAL A C 1
ATOM 660 O O . VAL A 1 83 ? -4.719 -0.540 11.428 1.00 96.00 83 VAL A O 1
ATOM 663 N N . TRP A 1 84 ? -4.504 -2.028 9.752 1.00 96.00 84 TRP A N 1
ATOM 664 C CA . TRP A 1 84 ? -5.560 -2.933 10.216 1.00 96.00 84 TRP A CA 1
ATOM 665 C C . TRP A 1 84 ? -5.278 -3.511 11.602 1.00 96.00 84 TRP A C 1
ATOM 667 O O . TRP A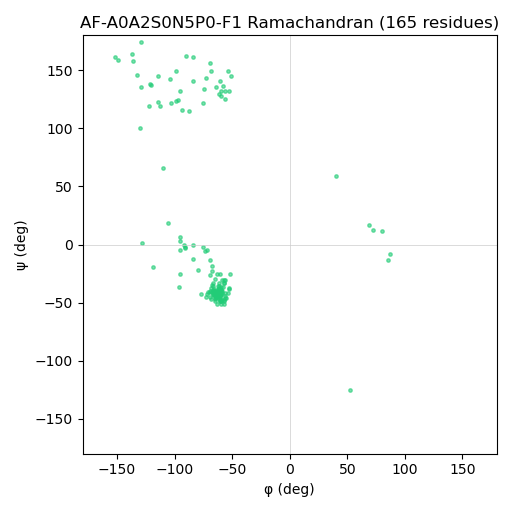 1 84 ? -6.176 -3.549 12.443 1.00 96.00 84 TRP A O 1
ATOM 677 N N . ARG A 1 85 ? -4.032 -3.906 11.879 1.00 95.50 85 ARG A N 1
ATOM 678 C CA . ARG A 1 85 ? -3.643 -4.427 13.196 1.00 95.50 85 ARG A CA 1
ATOM 679 C C . ARG A 1 85 ? -3.824 -3.384 14.297 1.00 95.50 85 ARG A C 1
ATOM 681 O O . ARG A 1 85 ? -4.331 -3.706 15.370 1.00 95.50 85 ARG A O 1
ATOM 688 N N . VAL A 1 86 ? -3.443 -2.133 14.037 1.00 97.12 86 VAL A N 1
ATOM 689 C CA . VAL A 1 86 ? -3.675 -1.040 14.993 1.00 97.12 86 VAL A CA 1
ATOM 690 C C . VAL A 1 86 ? -5.163 -0.737 15.128 1.00 97.12 86 VAL A C 1
ATOM 692 O O . VAL A 1 86 ? -5.628 -0.552 16.247 1.00 97.12 86 VAL A O 1
ATOM 695 N N . ALA A 1 87 ? -5.920 -0.741 14.030 1.00 97.12 87 ALA A N 1
ATOM 696 C CA . ALA A 1 87 ? -7.363 -0.519 14.051 1.00 97.12 87 ALA A CA 1
ATOM 697 C C . ALA A 1 87 ? -8.084 -1.517 14.972 1.00 97.12 87 ALA A C 1
ATOM 699 O O . ALA A 1 87 ? -8.885 -1.115 15.814 1.00 97.12 87 ALA A O 1
ATOM 700 N N . GLN A 1 88 ? -7.736 -2.802 14.858 1.00 96.44 88 GLN A N 1
ATOM 701 C CA . GLN A 1 88 ? -8.280 -3.865 15.701 1.00 96.44 88 GLN A CA 1
ATOM 702 C C . GLN A 1 88 ? -7.874 -3.706 17.168 1.00 96.44 88 GLN A C 1
ATOM 704 O O . GLN A 1 88 ? -8.716 -3.870 18.046 1.00 96.44 88 GLN A O 1
ATOM 709 N N . ALA A 1 89 ? -6.615 -3.352 17.445 1.00 96.00 89 ALA A N 1
ATOM 710 C CA . ALA A 1 89 ? -6.157 -3.106 18.812 1.00 96.00 89 ALA A CA 1
ATOM 711 C C . ALA A 1 89 ? -6.907 -1.929 19.459 1.00 96.00 89 ALA A C 1
ATOM 713 O O . ALA A 1 89 ? -7.367 -2.042 20.589 1.00 96.00 89 ALA A O 1
ATOM 714 N N . VAL A 1 90 ? -7.109 -0.831 18.724 1.00 96.62 90 VAL A N 1
ATOM 715 C CA . VAL A 1 90 ? -7.883 0.321 19.212 1.00 96.62 90 VAL A CA 1
ATOM 716 C C . VAL A 1 90 ? -9.357 -0.050 19.408 1.00 96.62 90 VAL A C 1
ATOM 718 O O . VAL A 1 90 ? -9.955 0.331 20.409 1.00 96.62 90 VAL A O 1
ATOM 721 N N . ALA A 1 91 ? -9.952 -0.834 18.504 1.00 96.75 91 ALA A N 1
ATOM 722 C CA . ALA A 1 91 ? -11.317 -1.327 18.683 1.00 96.75 91 ALA A CA 1
ATOM 723 C C . ALA A 1 91 ? -11.459 -2.163 19.970 1.00 96.75 91 ALA A C 1
ATOM 725 O O . ALA A 1 91 ? -12.428 -1.994 20.708 1.00 96.75 91 ALA A O 1
ATOM 726 N N . GLN A 1 92 ? -10.472 -3.018 20.263 1.00 96.12 92 GLN A N 1
ATOM 727 C CA . GLN A 1 92 ? -10.414 -3.811 21.495 1.00 96.12 92 GLN A CA 1
ATOM 728 C C . GLN A 1 92 ? -10.228 -2.940 22.745 1.00 96.12 92 GLN A C 1
ATOM 730 O O . GLN A 1 92 ? -10.911 -3.171 23.739 1.00 96.12 92 GLN A O 1
ATOM 735 N N . GLU A 1 93 ? -9.357 -1.925 22.696 1.00 95.88 93 GLU A N 1
ATOM 736 C CA . GLU A 1 93 ? -9.170 -0.935 23.775 1.00 95.88 93 GLU A CA 1
ATOM 737 C C . GLU A 1 93 ? -10.486 -0.208 24.112 1.00 95.88 93 GLU A C 1
ATOM 739 O O . GLU A 1 93 ? -10.745 0.108 25.272 1.00 95.88 93 GLU A O 1
ATOM 744 N N . LEU A 1 94 ? -11.343 0.007 23.109 1.00 95.12 94 LEU A N 1
ATOM 745 C CA . LEU A 1 94 ? -12.675 0.601 23.252 1.00 95.12 94 LEU A CA 1
ATOM 746 C C . LEU A 1 94 ? -13.766 -0.406 23.658 1.00 95.12 94 LEU A C 1
ATOM 748 O O . LEU A 1 94 ? -14.927 -0.023 23.792 1.00 95.12 94 LEU A O 1
ATOM 752 N N . GLY A 1 95 ? -13.422 -1.684 23.839 1.00 96.94 95 GLY A N 1
ATOM 753 C CA . GLY A 1 95 ? -14.367 -2.742 24.200 1.00 96.94 95 GLY A CA 1
ATOM 754 C C . GLY A 1 95 ? -15.320 -3.160 23.075 1.00 96.94 95 GLY A C 1
ATOM 755 O O . GLY A 1 95 ? -16.282 -3.878 23.342 1.00 96.94 95 GLY A O 1
ATOM 756 N N . LEU A 1 96 ? -15.069 -2.743 21.830 1.00 96.25 96 LEU A N 1
ATOM 757 C CA . LEU A 1 96 ? -15.892 -3.114 20.679 1.00 96.25 96 LEU A CA 1
ATOM 758 C C . LEU A 1 96 ? -15.650 -4.577 20.302 1.00 96.25 96 LEU A C 1
ATOM 760 O O . LEU A 1 96 ? -14.519 -5.068 20.334 1.00 96.25 96 LEU A O 1
ATOM 764 N N . GLN A 1 97 ? -16.708 -5.273 19.885 1.00 94.81 97 GLN A N 1
ATOM 765 C CA . GLN A 1 97 ? -16.637 -6.684 19.496 1.00 94.81 97 GLN A CA 1
ATOM 766 C C . GLN A 1 97 ? -17.446 -6.971 18.227 1.00 94.81 97 GLN A C 1
ATOM 768 O O . GLN A 1 97 ? -18.272 -6.171 17.789 1.00 94.81 97 GLN A O 1
ATOM 773 N N . GLY A 1 98 ? -17.192 -8.130 17.611 1.00 94.00 98 GLY A N 1
ATOM 774 C CA . GLY A 1 98 ? -17.948 -8.614 16.454 1.00 94.00 98 GLY A CA 1
ATOM 775 C C . GLY A 1 98 ? -18.043 -7.585 15.321 1.00 94.00 98 GLY A C 1
ATOM 776 O O . GLY A 1 98 ? -17.030 -7.080 14.834 1.00 94.00 98 GLY A O 1
ATOM 777 N N . ARG A 1 99 ? -19.276 -7.274 14.902 1.00 94.19 99 ARG A N 1
ATOM 778 C CA . ARG A 1 99 ? -19.548 -6.338 13.798 1.00 94.19 99 ARG A CA 1
ATOM 779 C C . ARG A 1 99 ? -19.149 -4.898 14.116 1.00 94.19 99 ARG A C 1
ATOM 781 O O . ARG A 1 99 ? -18.676 -4.198 13.228 1.00 94.19 99 ARG A O 1
ATOM 788 N N . GLU A 1 100 ? -19.259 -4.467 15.370 1.00 95.69 100 GLU A N 1
ATOM 789 C CA . GLU A 1 100 ? -18.857 -3.115 15.774 1.00 95.69 100 GLU A CA 1
ATOM 790 C C . GLU A 1 100 ? -17.349 -2.921 15.618 1.00 95.69 100 GLU A C 1
ATOM 792 O O . GLU A 1 100 ? -16.906 -1.940 15.020 1.00 95.69 100 GLU A O 1
ATOM 797 N N . ALA A 1 101 ? -16.556 -3.896 16.073 1.00 96.81 101 ALA A N 1
ATOM 798 C CA . ALA A 1 101 ? -15.105 -3.873 15.902 1.00 96.81 101 ALA A CA 1
ATOM 799 C C . ALA A 1 101 ? -14.706 -3.875 14.419 1.00 96.81 101 ALA A C 1
ATOM 801 O O . ALA A 1 101 ? -13.781 -3.158 14.024 1.00 96.81 101 ALA A O 1
ATOM 802 N N . TYR A 1 102 ? -15.421 -4.642 13.589 1.00 95.88 102 TYR A N 1
ATOM 803 C CA . TYR A 1 102 ? -15.206 -4.655 12.144 1.00 95.88 102 TYR A CA 1
ATOM 804 C C . TYR A 1 102 ? -15.502 -3.288 11.513 1.00 95.88 102 TYR A C 1
ATOM 806 O O . TYR A 1 102 ? -14.639 -2.742 10.827 1.00 95.88 102 TYR A O 1
ATOM 814 N N . GLN A 1 103 ? -16.668 -2.695 11.788 1.00 97.12 103 GLN A N 1
ATOM 815 C CA . GLN A 1 103 ? -17.058 -1.402 11.216 1.00 97.12 103 GLN A CA 1
ATOM 816 C C . GLN A 1 103 ? -16.171 -0.255 11.700 1.00 97.12 103 GLN A C 1
ATOM 818 O O . GLN A 1 103 ? -15.794 0.617 10.911 1.00 97.12 103 GLN A O 1
ATOM 823 N N . PHE A 1 104 ? -15.770 -0.275 12.973 1.00 98.19 104 PHE A N 1
ATOM 824 C CA . PHE A 1 104 ? -14.768 0.646 13.499 1.00 98.19 104 PHE A CA 1
ATOM 825 C C . PHE A 1 104 ? -13.464 0.532 12.710 1.00 98.19 104 PHE A C 1
ATOM 827 O O . PHE A 1 104 ? -12.945 1.531 12.210 1.00 98.19 104 PHE A O 1
ATOM 834 N N . SER A 1 105 ? -12.958 -0.694 12.557 1.00 97.81 105 SER A N 1
ATOM 835 C CA . SER A 1 105 ? -11.684 -0.940 11.887 1.00 97.81 105 SER A CA 1
ATOM 836 C C . SER A 1 105 ? -11.741 -0.560 10.405 1.00 97.81 105 SER A C 1
ATOM 838 O O . SER A 1 105 ? -10.835 0.103 9.909 1.00 97.81 105 SER A O 1
ATOM 840 N N . ALA A 1 106 ? -12.840 -0.868 9.712 1.00 96.44 106 ALA A N 1
ATOM 841 C CA . ALA A 1 106 ? -13.063 -0.457 8.328 1.00 96.44 106 ALA A CA 1
ATOM 842 C C . ALA A 1 106 ? -13.049 1.075 8.180 1.00 96.44 106 ALA A C 1
ATOM 844 O O . ALA A 1 106 ? -12.403 1.615 7.277 1.00 96.44 106 ALA A O 1
ATOM 845 N N . GLY A 1 107 ? -13.707 1.787 9.101 1.00 97.00 107 GLY A N 1
ATOM 846 C CA . GLY A 1 107 ? -13.657 3.245 9.170 1.00 97.00 107 GLY A CA 1
ATOM 847 C C . GLY A 1 107 ? -12.236 3.766 9.388 1.00 97.00 107 GLY A C 1
ATOM 848 O O . GLY A 1 107 ? -11.776 4.635 8.646 1.00 97.00 107 GLY A O 1
ATOM 849 N N . PHE A 1 108 ? -11.521 3.201 10.359 1.00 97.94 108 PHE A N 1
ATOM 850 C CA . PHE A 1 108 ? -10.144 3.566 10.699 1.00 97.94 108 PHE A CA 1
ATOM 851 C C . PHE A 1 108 ? -9.168 3.373 9.534 1.00 97.94 108 PHE A C 1
ATOM 853 O O . PHE A 1 108 ? -8.339 4.244 9.267 1.00 97.94 108 PHE A O 1
ATOM 860 N N . CYS A 1 109 ? -9.296 2.264 8.805 1.00 96.25 109 CYS A N 1
ATOM 861 C CA . CYS A 1 109 ? -8.474 1.940 7.639 1.00 96.25 109 CYS A CA 1
ATOM 862 C C . CYS A 1 109 ? -8.852 2.746 6.385 1.00 96.25 109 CYS A C 1
ATOM 864 O O . CYS A 1 109 ? -8.217 2.602 5.346 1.00 96.25 109 CYS A O 1
ATOM 866 N N . GLY A 1 110 ? -9.880 3.598 6.457 1.00 94.88 110 GLY A N 1
ATOM 867 C CA . GLY A 1 110 ? -10.295 4.452 5.348 1.00 94.88 110 GLY A CA 1
ATOM 868 C C . GLY A 1 110 ? -11.143 3.750 4.287 1.00 94.88 110 GLY A C 1
ATOM 869 O O . GLY A 1 110 ? -11.413 4.363 3.250 1.00 94.88 110 GLY A O 1
ATOM 870 N N . VAL A 1 111 ? -11.631 2.530 4.551 1.00 95.56 111 VAL A N 1
ATOM 871 C CA . VAL A 1 111 ? -12.494 1.773 3.630 1.00 95.56 111 VAL A CA 1
ATOM 872 C C . VAL A 1 111 ? -13.683 2.647 3.210 1.00 95.56 111 VAL A C 1
ATOM 874 O O . VAL A 1 111 ? -14.306 3.287 4.066 1.00 95.56 111 VAL A O 1
ATOM 877 N N . PRO A 1 112 ? -14.016 2.745 1.910 1.00 95.19 112 PRO A N 1
ATOM 878 C CA . PRO A 1 112 ? -15.154 3.538 1.462 1.00 95.19 112 PRO A CA 1
ATOM 879 C C . PRO A 1 112 ? -16.460 3.076 2.121 1.00 95.19 112 PRO A C 1
ATOM 881 O O . PRO A 1 112 ? -16.742 1.882 2.159 1.00 95.19 112 PRO A O 1
ATOM 884 N N . ALA A 1 113 ? -17.303 4.013 2.567 1.00 92.69 113 ALA A N 1
ATOM 885 C CA . ALA A 1 113 ? -18.572 3.680 3.226 1.00 92.69 113 ALA A CA 1
ATOM 886 C C . ALA A 1 113 ? -19.501 2.829 2.339 1.00 92.69 113 ALA A C 1
ATOM 888 O O . ALA A 1 113 ? -20.214 1.982 2.850 1.00 92.69 113 ALA A O 1
ATOM 889 N N . ARG A 1 114 ? -19.435 2.992 1.009 1.00 93.69 114 ARG A N 1
ATOM 890 C CA . ARG A 1 114 ? -20.163 2.142 0.048 1.00 93.69 114 ARG A CA 1
ATOM 891 C C . ARG A 1 114 ? -19.739 0.668 0.062 1.00 93.69 114 ARG A C 1
ATOM 893 O O . ARG A 1 114 ? -20.500 -0.170 -0.385 1.00 93.69 114 ARG A O 1
ATOM 900 N N . ALA A 1 115 ? -18.504 0.384 0.478 1.00 93.06 115 ALA A N 1
ATOM 901 C CA . ALA A 1 115 ? -17.936 -0.961 0.491 1.00 93.06 115 ALA A CA 1
ATOM 902 C C . ALA A 1 115 ? -18.075 -1.615 1.871 1.00 93.06 115 ALA A C 1
ATOM 904 O O . ALA A 1 115 ? -18.326 -2.808 1.950 1.00 93.06 115 ALA A O 1
ATOM 905 N N . ALA A 1 116 ? -17.930 -0.832 2.945 1.00 90.25 116 ALA A N 1
ATOM 906 C CA . ALA A 1 116 ? -18.145 -1.307 4.314 1.00 90.25 116 ALA A CA 1
ATOM 907 C C . ALA A 1 116 ? -19.635 -1.380 4.707 1.00 90.25 116 ALA A C 1
ATOM 909 O O . ALA A 1 116 ? -19.979 -2.075 5.656 1.00 90.25 116 ALA A O 1
ATOM 910 N N . ASP A 1 117 ? -20.490 -0.627 4.009 1.00 92.44 117 ASP A N 1
ATOM 911 C CA . ASP A 1 117 ? -21.934 -0.479 4.231 1.00 92.44 117 ASP A CA 1
ATOM 912 C C . ASP A 1 117 ? -22.366 -0.400 5.711 1.00 92.44 117 ASP A C 1
ATOM 914 O O . ASP A 1 117 ? -23.179 -1.190 6.196 1.00 92.44 117 ASP A O 1
ATOM 918 N N . PRO A 1 118 ? -21.863 0.591 6.470 1.00 92.31 118 PRO A N 1
ATOM 919 C CA . PRO A 1 118 ? -22.184 0.706 7.890 1.00 92.31 118 PRO A CA 1
ATOM 920 C C . PRO A 1 118 ? -23.651 1.096 8.142 1.00 92.31 118 PRO A C 1
ATOM 922 O O . PRO A 1 118 ? -24.119 1.026 9.277 1.00 92.31 118 PRO A O 1
ATOM 925 N N . ARG A 1 119 ? -24.384 1.541 7.110 1.00 92.06 119 ARG A N 1
ATOM 926 C CA . ARG A 1 119 ? -25.797 1.933 7.219 1.00 92.06 119 ARG A CA 1
ATOM 927 C C . ARG A 1 119 ? -26.713 0.728 7.274 1.00 92.06 119 ARG A C 1
ATOM 929 O O . ARG A 1 119 ? -27.617 0.727 8.103 1.00 92.06 119 ARG A O 1
ATOM 936 N N . ALA A 1 120 ? -26.459 -0.282 6.442 1.00 90.19 120 ALA A N 1
ATOM 937 C CA . ALA A 1 120 ? -27.216 -1.529 6.471 1.00 90.19 120 ALA A CA 1
ATOM 938 C C . ALA A 1 120 ? -27.177 -2.199 7.856 1.00 90.19 120 ALA A C 1
ATOM 940 O O . ALA A 1 120 ? -28.143 -2.837 8.264 1.00 90.19 120 ALA A O 1
ATOM 941 N N . GLU A 1 121 ? -26.088 -2.002 8.604 1.00 86.38 121 GLU A N 1
ATOM 942 C CA . GLU A 1 121 ? -25.905 -2.561 9.947 1.00 86.38 121 GLU A CA 1
ATOM 943 C C . GLU A 1 121 ? -26.303 -1.608 11.088 1.00 86.38 121 GLU A C 1
ATOM 945 O O . GLU A 1 121 ? -26.259 -2.004 12.249 1.00 86.38 121 GLU A O 1
ATOM 950 N N . GLY A 1 122 ? -26.677 -0.356 10.799 1.00 93.19 122 GLY A N 1
ATOM 951 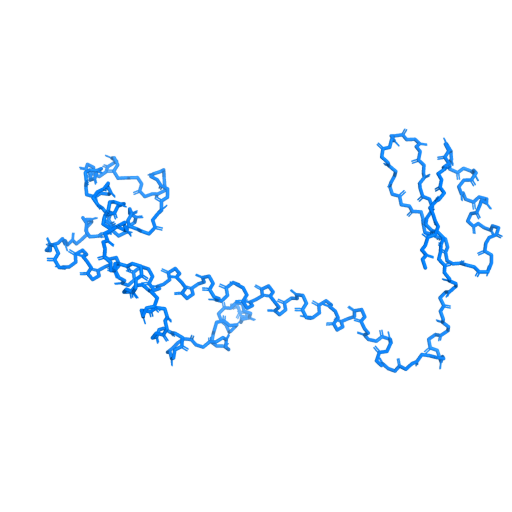C CA . GLY A 1 122 ? -26.965 0.653 11.830 1.00 93.19 122 GLY A CA 1
ATOM 952 C C . GLY A 1 122 ? -25.734 1.130 12.619 1.00 93.19 122 GLY A C 1
ATOM 953 O O . GLY A 1 122 ? -25.876 1.753 13.669 1.00 93.19 122 GLY A O 1
ATOM 954 N N . LEU A 1 123 ? -24.522 0.879 12.113 1.00 96.44 123 LEU A N 1
ATOM 955 C CA . LEU A 1 123 ? -23.234 1.119 12.782 1.00 96.44 123 LEU A CA 1
ATOM 956 C C . LEU A 1 123 ? -22.470 2.333 12.224 1.00 96.44 123 LEU A C 1
ATOM 958 O O . LEU A 1 123 ? -21.270 2.500 12.450 1.00 96.44 123 LEU A O 1
ATOM 962 N N . GLU A 1 124 ? -23.160 3.229 11.516 1.00 96.88 124 GLU A N 1
ATOM 963 C CA . GLU A 1 124 ? -22.582 4.464 10.968 1.00 96.88 124 GLU A CA 1
ATOM 964 C C . GLU A 1 124 ? -21.849 5.331 12.020 1.00 96.88 124 GLU A C 1
ATOM 966 O O . GLU A 1 124 ? -20.781 5.865 11.694 1.00 96.88 124 GLU A O 1
ATOM 971 N N . PRO A 1 125 ? -22.323 5.449 13.282 1.00 97.19 125 PRO A N 1
ATOM 972 C CA . PRO A 1 125 ? -21.578 6.141 14.335 1.00 97.19 125 PRO A CA 1
ATOM 973 C C . PRO A 1 125 ? -20.223 5.490 14.650 1.00 97.19 125 PRO A C 1
ATOM 975 O O . PRO A 1 125 ? -19.218 6.198 14.729 1.00 97.19 125 PRO A O 1
ATOM 978 N N . VAL A 1 126 ? -20.179 4.158 14.751 1.00 97.00 126 VAL A N 1
ATOM 979 C CA . VAL A 1 126 ? -18.967 3.377 15.061 1.00 97.00 126 VAL A CA 1
ATOM 980 C C . VAL A 1 126 ? -17.949 3.483 13.923 1.00 97.00 126 VAL A C 1
ATOM 982 O O . VAL A 1 126 ? -16.769 3.759 14.144 1.00 97.00 126 VAL A O 1
ATOM 985 N N . PHE A 1 127 ? -18.413 3.387 12.677 1.00 97.56 127 PHE A N 1
ATOM 986 C CA . PHE A 1 127 ? -17.575 3.593 11.495 1.00 97.56 127 PHE A CA 1
ATOM 987 C C . PHE A 1 127 ? -16.960 5.005 11.447 1.00 97.56 127 PHE A C 1
ATOM 989 O O . PHE A 1 127 ? -15.771 5.182 11.161 1.00 97.56 127 PHE A O 1
ATOM 996 N N . ARG A 1 128 ? -17.746 6.045 11.761 1.00 97.25 128 ARG A N 1
ATOM 997 C CA . ARG A 1 128 ? -17.243 7.430 11.837 1.00 97.25 128 ARG A CA 1
ATOM 998 C C . ARG A 1 128 ? -16.265 7.622 12.994 1.00 97.25 128 ARG A C 1
ATOM 1000 O O . ARG A 1 128 ? -15.319 8.396 12.847 1.00 97.25 128 ARG A O 1
ATOM 1007 N N . GLN A 1 129 ? -16.473 6.937 14.116 1.00 97.31 129 GLN A N 1
ATOM 1008 C CA . GLN A 1 129 ? -15.541 6.944 15.240 1.00 97.31 129 GLN A CA 1
ATOM 1009 C C . GLN A 1 129 ? -14.180 6.379 14.822 1.00 97.31 129 GLN A C 1
ATOM 1011 O O . GLN A 1 129 ? -13.170 7.031 15.068 1.00 97.31 129 GLN A O 1
ATOM 1016 N N . GLY A 1 130 ? -14.151 5.262 14.087 1.00 97.06 130 GLY A N 1
ATOM 1017 C CA . GLY A 1 130 ? -12.917 4.707 13.522 1.00 97.06 130 GLY A CA 1
ATOM 1018 C C . GLY A 1 130 ? -12.156 5.709 12.649 1.00 97.06 130 GLY A C 1
ATOM 1019 O O . GLY A 1 130 ? -10.956 5.918 12.830 1.00 97.06 130 GLY A O 1
ATOM 1020 N N . ARG A 1 131 ? -12.862 6.423 11.758 1.00 97.00 131 ARG A N 1
ATOM 1021 C CA . ARG A 1 131 ? -12.256 7.488 10.929 1.00 97.00 131 ARG A CA 1
ATOM 1022 C C . ARG A 1 131 ? -11.627 8.605 11.757 1.00 97.00 131 ARG A C 1
ATOM 1024 O O . ARG A 1 131 ? -10.569 9.106 11.389 1.00 97.00 131 ARG A O 1
ATOM 1031 N N . LYS A 1 132 ? -12.271 9.006 12.856 1.00 96.81 132 LYS A N 1
ATOM 1032 C CA . LYS A 1 132 ? -11.734 10.031 13.762 1.00 96.81 132 LYS A CA 1
ATOM 1033 C C . LYS A 1 132 ? -10.515 9.516 14.522 1.00 96.81 132 LYS A C 1
ATOM 1035 O O . LYS A 1 132 ? -9.496 10.204 14.540 1.00 96.81 132 LYS A O 1
ATOM 1040 N N . ALA A 1 133 ? -10.586 8.294 15.045 1.00 95.19 133 ALA A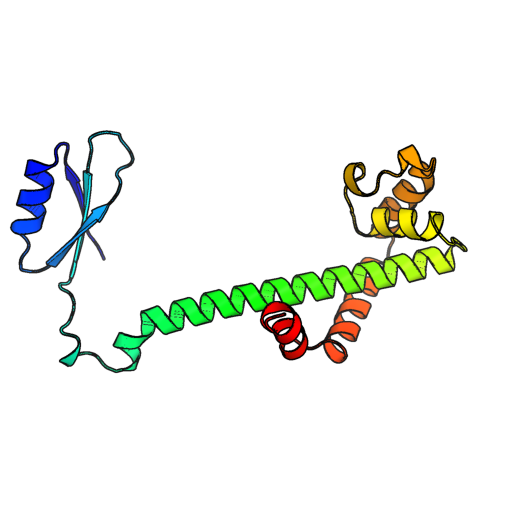 N 1
ATOM 1041 C CA . ALA A 1 133 ? -9.500 7.663 15.790 1.00 95.19 133 ALA A CA 1
ATOM 1042 C C . ALA A 1 133 ? -8.200 7.590 14.974 1.00 95.19 133 ALA A C 1
ATOM 1044 O O . ALA A 1 133 ? -7.113 7.788 15.507 1.00 95.19 133 ALA A O 1
ATOM 1045 N N . ARG A 1 134 ? -8.288 7.423 13.648 1.00 93.62 134 ARG A N 1
ATOM 1046 C CA . ARG A 1 134 ? -7.118 7.446 12.753 1.00 93.62 134 ARG A CA 1
ATOM 1047 C C . ARG A 1 134 ? -6.286 8.734 12.848 1.00 93.62 134 ARG A C 1
ATOM 1049 O O . ARG A 1 134 ? -5.080 8.695 12.610 1.00 93.62 134 ARG A O 1
ATOM 1056 N N . SER A 1 135 ? -6.926 9.857 13.167 1.00 92.94 135 SER A N 1
ATOM 1057 C CA . SER A 1 135 ? -6.294 11.178 13.277 1.00 92.94 135 SER A CA 1
ATOM 1058 C C . SER A 1 135 ? -5.809 11.525 14.688 1.00 92.94 135 SER A C 1
ATOM 1060 O O . SER A 1 135 ? -5.240 12.597 14.892 1.00 92.94 135 SER A O 1
ATOM 1062 N N . GLU A 1 136 ? -6.009 10.638 15.664 1.00 94.25 136 GLU A N 1
ATOM 1063 C CA . GLU A 1 136 ? -5.582 10.883 17.037 1.00 94.25 136 GLU A CA 1
ATOM 1064 C C . GLU A 1 136 ? -4.055 10.902 17.175 1.00 94.25 136 GLU A C 1
ATOM 1066 O O . GLU A 1 136 ? -3.300 10.239 16.450 1.00 94.25 136 GLU A O 1
ATOM 1071 N N . LYS A 1 137 ? -3.578 11.697 18.137 1.00 93.88 137 LYS A N 1
ATOM 1072 C CA . LYS A 1 137 ? -2.147 11.878 18.386 1.00 93.88 137 LYS A CA 1
ATOM 1073 C C . LYS A 1 137 ? -1.498 10.531 18.726 1.00 93.88 137 LYS A C 1
ATOM 1075 O O . LYS A 1 137 ? -1.987 9.791 19.569 1.00 93.88 137 LYS A O 1
ATOM 1080 N N . GLY A 1 138 ? -0.373 10.228 18.079 1.00 91.69 138 GLY A N 1
ATOM 1081 C CA . GLY A 1 138 ? 0.386 8.990 18.301 1.00 91.69 138 GLY A CA 1
ATOM 1082 C C . GLY A 1 138 ? -0.096 7.783 17.488 1.00 91.69 138 GLY A C 1
ATOM 1083 O O . GLY A 1 138 ? 0.650 6.818 17.337 1.00 91.69 138 GLY A O 1
ATOM 1084 N N . VAL A 1 139 ? -1.276 7.832 16.860 1.00 94.00 139 VAL A N 1
ATOM 1085 C CA . VAL A 1 139 ? -1.784 6.708 16.052 1.00 94.00 139 VAL A CA 1
ATOM 1086 C C . VAL A 1 139 ? -0.933 6.460 14.805 1.00 94.00 139 VAL A C 1
ATOM 1088 O O . VAL A 1 139 ? -0.622 5.312 14.480 1.00 94.00 139 VAL A O 1
ATOM 109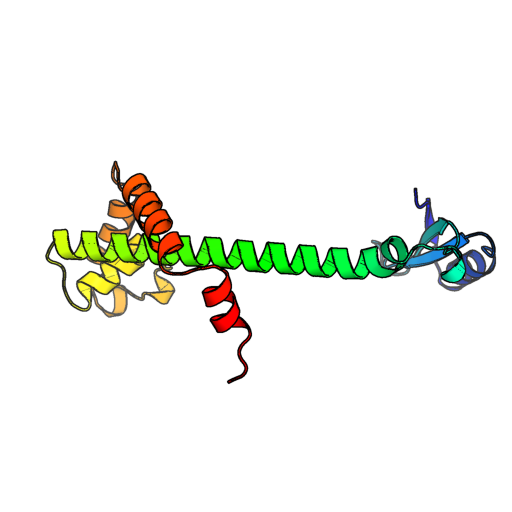1 N N . ALA A 1 140 ? -0.482 7.522 14.135 1.00 92.69 140 ALA A N 1
ATOM 1092 C CA . ALA A 1 140 ? 0.417 7.403 12.987 1.00 92.69 140 ALA A CA 1
ATOM 1093 C C . ALA A 1 140 ? 1.763 6.746 13.355 1.00 92.69 140 ALA A C 1
ATOM 1095 O O . ALA A 1 140 ? 2.355 6.031 12.549 1.00 92.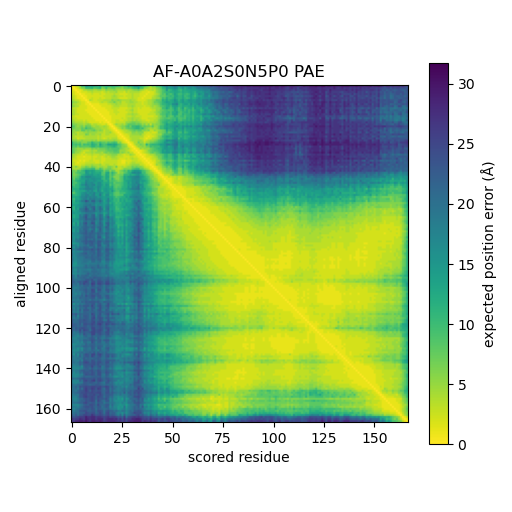69 140 ALA A O 1
ATOM 1096 N N . GLU A 1 141 ? 2.257 6.971 14.572 1.00 94.56 141 GLU A N 1
ATOM 1097 C CA . GLU A 1 141 ? 3.467 6.324 15.083 1.00 94.56 141 GLU A CA 1
ATOM 1098 C C . GLU A 1 141 ? 3.218 4.850 15.412 1.00 94.56 141 GLU A C 1
ATOM 1100 O O . GLU A 1 141 ? 3.971 3.999 14.942 1.00 94.56 141 GLU A O 1
ATOM 1105 N N . ARG A 1 142 ? 2.103 4.531 16.087 1.00 95.81 142 ARG A N 1
ATOM 1106 C CA . ARG A 1 142 ? 1.673 3.142 16.332 1.00 95.81 142 ARG A CA 1
ATOM 1107 C C . ARG A 1 142 ? 1.588 2.334 15.035 1.00 95.81 142 ARG A C 1
ATOM 1109 O O . ARG A 1 142 ? 2.030 1.191 14.995 1.00 95.81 142 ARG A O 1
ATOM 1116 N N . CYS A 1 143 ? 1.059 2.925 13.964 1.00 94.62 143 CYS A N 1
ATOM 1117 C CA . CYS A 1 143 ? 0.918 2.235 12.678 1.00 94.62 143 CYS A CA 1
ATOM 1118 C C . CYS A 1 143 ? 2.257 2.001 11.983 1.00 94.62 143 CYS A C 1
ATOM 1120 O O . CYS A 1 143 ? 2.485 0.902 11.491 1.00 94.62 143 CYS A O 1
ATOM 1122 N N . ARG A 1 144 ? 3.165 2.986 12.008 1.00 93.19 144 ARG A N 1
ATOM 1123 C CA . ARG A 1 144 ? 4.535 2.806 11.502 1.00 93.19 144 ARG A CA 1
ATOM 1124 C C . ARG A 1 144 ? 5.297 1.738 12.291 1.00 93.19 144 ARG A C 1
ATOM 1126 O O . ARG A 1 144 ? 6.015 0.941 11.699 1.00 93.19 144 ARG A O 1
ATOM 1133 N N . ALA A 1 145 ? 5.112 1.681 13.610 1.00 94.38 145 ALA A N 1
ATOM 1134 C CA . ALA A 1 145 ? 5.708 0.640 14.445 1.00 94.38 145 ALA A CA 1
ATOM 1135 C C . ALA A 1 145 ? 5.138 -0.756 14.130 1.00 94.38 145 ALA A C 1
ATOM 1137 O O . ALA A 1 145 ? 5.893 -1.725 14.052 1.00 94.38 145 ALA A O 1
ATOM 1138 N N . ALA A 1 146 ? 3.824 -0.865 13.903 1.00 93.88 146 ALA A N 1
ATOM 1139 C CA . ALA A 1 146 ? 3.187 -2.116 13.494 1.00 93.88 146 ALA A CA 1
ATOM 1140 C C . ALA A 1 146 ? 3.671 -2.585 12.111 1.00 93.88 146 ALA A C 1
ATOM 1142 O O . ALA A 1 146 ? 3.983 -3.759 11.949 1.00 93.88 146 ALA A O 1
ATOM 1143 N N . GLU A 1 147 ? 3.792 -1.673 11.144 1.00 93.19 147 GLU A N 1
ATOM 1144 C CA . GLU A 1 147 ? 4.358 -1.940 9.815 1.00 93.19 147 GLU A CA 1
ATOM 1145 C C . GLU A 1 147 ? 5.810 -2.441 9.907 1.00 93.19 147 GLU A C 1
ATOM 1147 O O . GLU A 1 147 ? 6.157 -3.464 9.317 1.00 93.19 147 GLU A O 1
ATOM 1152 N N . ALA A 1 148 ? 6.650 -1.777 10.710 1.00 91.06 148 ALA A N 1
ATOM 1153 C CA . ALA A 1 148 ? 8.037 -2.187 10.921 1.00 91.06 148 ALA A CA 1
ATOM 1154 C C . ALA A 1 148 ? 8.151 -3.586 11.552 1.00 91.06 148 ALA A C 1
ATOM 1156 O O . ALA A 1 148 ? 9.033 -4.358 11.181 1.00 91.06 148 ALA A O 1
ATOM 1157 N N . ASN A 1 149 ? 7.246 -3.930 12.473 1.00 91.69 149 ASN A N 1
ATOM 1158 C CA . ASN A 1 149 ? 7.165 -5.269 13.060 1.00 91.69 149 ASN A CA 1
ATOM 1159 C C . ASN A 1 149 ? 6.683 -6.311 12.033 1.00 91.69 149 ASN A C 1
ATOM 1161 O O . ASN A 1 149 ? 7.232 -7.403 11.942 1.00 91.69 149 ASN A O 1
ATOM 1165 N N . LEU A 1 150 ? 5.706 -5.972 11.189 1.00 89.38 150 LEU A N 1
ATOM 1166 C CA . LEU A 1 150 ? 5.265 -6.877 10.126 1.00 89.38 150 LEU A CA 1
ATOM 1167 C C . LEU A 1 150 ? 6.384 -7.176 9.128 1.00 89.38 150 LEU A C 1
ATOM 1169 O O . LEU A 1 150 ? 6.522 -8.315 8.701 1.00 89.38 150 LEU A O 1
ATOM 1173 N N . ARG A 1 151 ? 7.250 -6.205 8.828 1.00 87.62 151 ARG A N 1
ATOM 1174 C CA . ARG A 1 151 ? 8.392 -6.415 7.928 1.00 87.62 151 ARG A CA 1
ATOM 1175 C C . ARG A 1 151 ? 9.373 -7.491 8.420 1.00 87.62 151 ARG A C 1
ATOM 1177 O O . ARG A 1 151 ? 10.068 -8.080 7.596 1.00 87.62 151 ARG A O 1
ATOM 1184 N N . SER A 1 152 ? 9.450 -7.765 9.727 1.00 86.00 152 SER A N 1
ATOM 1185 C CA . SER A 1 152 ? 10.299 -8.844 10.258 1.00 86.00 152 SER A CA 1
ATOM 1186 C C . SER A 1 152 ? 9.636 -10.224 10.229 1.00 86.00 152 SER A C 1
ATOM 1188 O O . SER A 1 152 ? 10.327 -11.221 10.422 1.00 86.00 152 SER A O 1
ATOM 1190 N N . THR A 1 153 ? 8.323 -10.292 9.994 1.00 84.19 153 THR A N 1
ATOM 1191 C CA . THR A 1 153 ? 7.525 -11.530 10.058 1.00 84.19 153 THR A CA 1
ATOM 1192 C C . THR A 1 153 ? 6.868 -11.911 8.734 1.00 84.19 153 THR A C 1
ATOM 1194 O O . THR A 1 153 ? 6.510 -13.069 8.560 1.00 84.19 153 THR A O 1
ATOM 1197 N N . PHE A 1 154 ? 6.722 -10.964 7.809 1.00 85.44 154 PHE A N 1
ATOM 1198 C CA . PHE A 1 154 ? 6.227 -11.177 6.457 1.00 85.44 154 PHE A CA 1
ATOM 1199 C C . PHE A 1 154 ? 7.186 -10.515 5.476 1.00 85.44 154 PHE A C 1
ATOM 1201 O O . PHE A 1 154 ? 7.187 -9.298 5.302 1.00 85.44 154 PHE A O 1
ATOM 1208 N N . THR A 1 155 ? 8.049 -11.327 4.882 1.00 87.69 155 THR A N 1
ATOM 1209 C CA . THR A 1 155 ? 9.147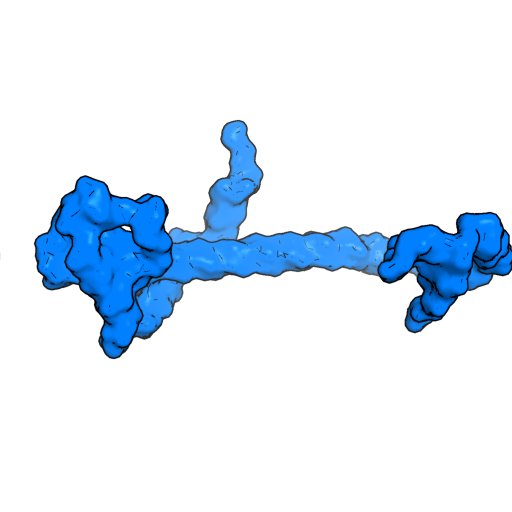 -10.889 4.025 1.00 87.69 155 THR A CA 1
ATOM 1210 C C . THR A 1 155 ? 8.695 -10.645 2.586 1.00 87.69 155 THR A C 1
ATOM 1212 O O . THR A 1 155 ? 7.684 -11.167 2.114 1.00 87.69 155 THR A O 1
ATOM 1215 N N . TYR A 1 156 ? 9.500 -9.892 1.830 1.00 86.31 156 TYR A N 1
ATOM 1216 C CA . TYR A 1 156 ? 9.253 -9.663 0.403 1.00 86.31 156 TYR A CA 1
ATOM 1217 C C . TYR A 1 156 ? 9.200 -10.973 -0.402 1.00 86.31 156 TYR A C 1
ATOM 1219 O O . TYR A 1 156 ? 8.382 -11.114 -1.307 1.00 86.31 156 TYR A O 1
ATOM 1227 N N . THR A 1 157 ? 10.036 -11.953 -0.053 1.00 86.56 157 THR A N 1
ATOM 1228 C CA . THR A 1 157 ? 10.052 -13.266 -0.709 1.00 86.56 157 THR A CA 1
ATOM 1229 C C . THR A 1 157 ? 8.750 -14.031 -0.472 1.00 86.56 157 THR A C 1
ATOM 1231 O O . THR A 1 157 ? 8.186 -14.583 -1.416 1.00 86.56 157 THR A O 1
ATOM 1234 N N . GLU A 1 158 ? 8.231 -14.018 0.758 1.00 86.56 158 GLU A N 1
ATOM 1235 C CA . GLU A 1 158 ? 6.936 -14.630 1.087 1.00 86.56 158 GLU A CA 1
ATOM 1236 C C . GLU A 1 158 ? 5.788 -13.921 0.364 1.00 86.56 158 GLU A C 1
ATOM 1238 O O . GLU A 1 158 ? 4.919 -14.580 -0.204 1.00 86.56 158 GLU A O 1
ATOM 1243 N N . PHE A 1 159 ? 5.824 -12.587 0.282 1.00 87.06 159 PHE A N 1
ATOM 1244 C CA . PHE A 1 159 ? 4.867 -11.830 -0.522 1.00 87.06 159 PHE A CA 1
ATOM 1245 C C . PHE A 1 159 ? 4.879 -12.268 -1.990 1.00 87.06 159 PHE A C 1
ATOM 1247 O O . PHE A 1 159 ? 3.819 -12.547 -2.548 1.00 87.06 159 PHE A O 1
ATOM 1254 N N . LEU A 1 160 ? 6.053 -12.390 -2.617 1.00 86.12 160 LEU A N 1
ATOM 1255 C CA . LEU A 1 160 ? 6.152 -12.847 -4.007 1.00 86.12 160 LEU A CA 1
ATOM 1256 C C . LEU A 1 160 ? 5.575 -14.257 -4.199 1.00 86.12 160 LEU A C 1
ATOM 1258 O O . LEU A 1 160 ? 4.896 -14.491 -5.200 1.00 86.12 160 LEU A O 1
ATOM 1262 N N . ALA A 1 161 ? 5.774 -15.167 -3.242 1.00 85.56 161 ALA A N 1
ATOM 1263 C CA . ALA A 1 161 ? 5.187 -16.505 -3.297 1.00 85.56 161 ALA A CA 1
ATOM 1264 C C . ALA A 1 161 ? 3.648 -16.452 -3.344 1.00 85.56 161 ALA A C 1
ATOM 1266 O O . ALA A 1 161 ? 3.035 -17.165 -4.133 1.00 85.56 161 ALA A O 1
ATOM 1267 N N . THR A 1 162 ? 3.007 -15.538 -2.607 1.00 82.44 162 THR A N 1
ATOM 1268 C CA . THR A 1 162 ? 1.538 -15.376 -2.681 1.00 82.44 162 THR A CA 1
ATOM 1269 C C . THR A 1 162 ? 1.029 -14.842 -4.025 1.00 82.44 162 THR A C 1
ATOM 1271 O O . THR A 1 162 ? -0.139 -15.025 -4.349 1.00 82.44 162 THR A O 1
ATOM 1274 N N . GLN A 1 163 ? 1.875 -14.158 -4.802 1.00 79.12 163 GLN A N 1
ATOM 1275 C CA . GLN A 1 163 ? 1.480 -13.500 -6.054 1.00 79.12 163 GLN A CA 1
ATOM 1276 C C . GLN A 1 163 ? 1.740 -14.355 -7.300 1.00 79.12 163 GLN A C 1
ATOM 1278 O O . GLN A 1 163 ? 1.115 -14.125 -8.335 1.00 79.12 163 GLN A O 1
ATOM 1283 N N . PHE A 1 164 ? 2.699 -15.283 -7.230 1.00 76.44 164 PHE A N 1
ATOM 1284 C CA . PHE A 1 164 ? 3.227 -15.982 -8.407 1.00 76.44 164 PHE A CA 1
ATOM 1285 C C . PHE A 1 164 ? 3.243 -17.509 -8.291 1.00 76.44 164 PHE A C 1
ATOM 1287 O O . PHE A 1 164 ? 3.668 -18.165 -9.241 1.00 76.44 164 PHE A O 1
ATOM 1294 N N . VAL A 1 165 ? 2.776 -18.092 -7.182 1.00 58.47 165 VAL A N 1
ATOM 1295 C CA . VAL A 1 165 ? 2.539 -19.540 -7.127 1.00 58.47 165 VAL A CA 1
ATOM 1296 C C . VAL A 1 165 ? 1.257 -19.849 -7.916 1.00 58.47 165 VAL A C 1
ATOM 1298 O O . VAL A 1 165 ? 0.211 -19.276 -7.605 1.00 58.47 165 VAL A O 1
ATOM 1301 N N . PRO A 1 166 ? 1.318 -20.699 -8.959 1.00 50.78 166 PRO A N 1
ATOM 1302 C CA . PRO A 1 166 ? 0.122 -21.140 -9.663 1.00 50.78 166 PRO A CA 1
ATOM 1303 C C . PRO A 1 166 ? -0.750 -21.958 -8.704 1.00 50.78 166 PRO A C 1
ATOM 1305 O O . PRO A 1 166 ? -0.228 -22.779 -7.948 1.00 50.78 166 PRO A O 1
ATOM 1308 N N . ALA A 1 167 ? -2.056 -21.682 -8.720 1.00 49.88 167 ALA A N 1
ATOM 1309 C CA . ALA A 1 167 ? -3.058 -22.484 -8.023 1.00 49.88 167 ALA A CA 1
ATOM 1310 C C . ALA A 1 167 ? -3.094 -23.925 -8.550 1.00 49.88 167 ALA A C 1
ATOM 1312 O O . ALA A 1 167 ? -2.841 -24.110 -9.765 1.00 49.88 167 ALA A O 1
#

Foldseek 3Di:
DWDKDKDQADVVLVVVCVVCPQWHWDWDDDPDPRMIIITTGGDPPDVVPDDPCRVCVVVVVVVVVVVVVLVVVVLVVLLLVLQLVLLLVVCVVVVHDDLLSVLLSCLLSVPDCVVNVCVVVVNVVSSPNSVVVNPDPCNVVSSVVSSVVVCVVQDSVNSVCVVPPDD

pLDDT: mean 87.39, std 9.36, range [49.88, 98.19]

Mean predicted aligned error: 11.3 Å

Radius of gyration: 27.44 Å; Cα contacts (8 Å, |Δi|>4): 174; chains: 1; bounding box: 56×38×73 Å

Sequence (167 aa):
MREIHTFDNADETDAFCESRDDATAVISNSPRPGQYSVSVGPAPRDPRDMTLAELFEGVNREYRKREERCRARYETALHEAGVWRVAQAVAQELGLQGREAYQFSAGFCGVPARAADPRAEGLEPVFRQGRKARSEKGVAERCRAAEANLRSTFTYTEFLATQFVPA

Nearest PDB structures (foldseek):
  2g0j-assembly2_C  TM=2.652E-01  e=2.137E+00  Streptococcus mutans
  5dym-assembly1_A-2  TM=3.421E-01  e=5.501E+00  Clostridioides difficile R20291
  5z7b-assembly1_A  TM=1.739E-01  e=2.388E+00  Corynebacterium glutamicum